Protein AF-A0A9P5QT27-F1 (afdb_monomer)

pLDDT: mean 87.27, std 11.8, range [57.97, 97.81]

Foldseek 3Di:
DWFKKKFFDACVVCVQQAFAKKWKWFAADDVGTDTQDIDGDDSHGTMDMDTSCPRPPPNHHDDGPDMDIDRPAGHPRHDHHDTPDMDIDDDDDPLADPPPPDGQPDPVSVVPSDDD

Radius of gyration: 18.98 Å; Cα contacts (8 Å, |Δi|>4): 227; chains: 1; bounding box: 36×34×57 Å

Mean predicted aligned error: 7.44 Å

Secondary structure (DSSP, 8-state):
-EEEEEEEEEHHHHGGGSEEEEEEEEESSSSS-EEEEEEEPPS-EEEEEEE-TT-TTTSS----SEEEEEEEEEGGG-SS----EEEEEEPPPPSS-TT-SS---SHHHHTTS---

Structure (mmCIF, N/CA/C/O backbone):
data_AF-A0A9P5QT27-F1
#
_entry.id   AF-A0A9P5QT27-F1
#
loop_
_atom_site.group_PDB
_atom_site.id
_atom_site.type_symbol
_atom_site.label_atom_id
_atom_site.label_alt_id
_atom_site.label_comp_id
_atom_site.label_asym_id
_atom_site.label_entity_id
_atom_site.label_seq_id
_atom_site.pdbx_PDB_ins_code
_atom_site.Cartn_x
_atom_site.Cartn_y
_atom_site.Cartn_z
_atom_site.occupancy
_atom_site.B_iso_or_equiv
_atom_site.auth_seq_id
_atom_site.auth_comp_id
_atom_site.auth_asym_id
_atom_site.auth_atom_id
_atom_site.pdbx_PDB_model_num
ATOM 1 N N . MET A 1 1 ? 9.587 -4.617 -13.481 1.00 81.88 1 MET A N 1
ATOM 2 C CA . MET A 1 1 ? 9.754 -3.732 -12.296 1.00 81.88 1 MET A CA 1
ATOM 3 C C . MET A 1 1 ? 8.388 -3.541 -11.663 1.00 81.88 1 MET A C 1
ATOM 5 O O . MET A 1 1 ? 7.419 -3.589 -12.414 1.00 81.88 1 MET A O 1
ATOM 9 N N . ILE A 1 2 ? 8.285 -3.385 -10.341 1.00 87.38 2 ILE A N 1
ATOM 10 C CA . ILE A 1 2 ? 6.984 -3.199 -9.674 1.00 87.38 2 ILE A CA 1
ATOM 11 C C . ILE A 1 2 ? 6.535 -1.758 -9.910 1.00 87.38 2 ILE A C 1
ATOM 13 O O . ILE A 1 2 ? 7.275 -0.838 -9.580 1.00 87.38 2 ILE A O 1
ATOM 17 N N . GLN A 1 3 ? 5.359 -1.577 -10.503 1.00 89.62 3 GLN A N 1
ATOM 18 C CA . GLN A 1 3 ? 4.798 -0.266 -10.840 1.00 89.62 3 GL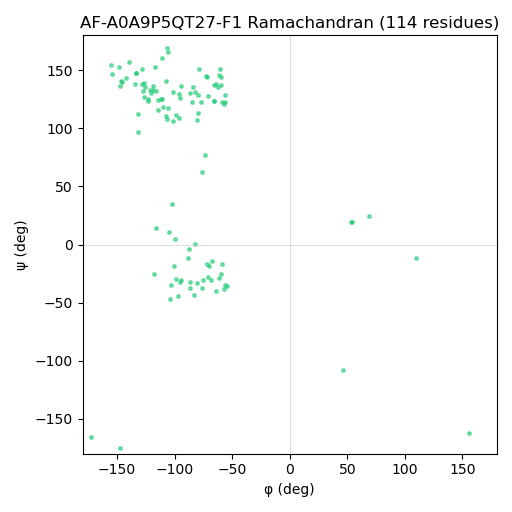N A CA 1
ATOM 19 C C . GLN A 1 3 ? 3.715 0.165 -9.868 1.00 89.62 3 GLN A C 1
ATOM 21 O O . GLN A 1 3 ? 3.601 1.347 -9.571 1.00 89.62 3 GLN A O 1
ATOM 26 N N . GLN A 1 4 ? 2.921 -0.780 -9.368 1.00 92.50 4 GLN A N 1
ATOM 27 C CA . GLN A 1 4 ? 1.772 -0.447 -8.544 1.00 92.50 4 GLN A CA 1
ATOM 28 C C . GLN A 1 4 ? 1.535 -1.508 -7.480 1.00 92.50 4 GLN A C 1
ATOM 30 O O . GLN A 1 4 ? 1.645 -2.713 -7.723 1.00 92.50 4 GLN A O 1
ATOM 35 N N . ILE A 1 5 ? 1.169 -1.033 -6.299 1.00 94.69 5 ILE A N 1
ATOM 36 C CA . ILE A 1 5 ? 0.662 -1.838 -5.198 1.00 94.69 5 ILE A CA 1
ATOM 37 C C . ILE A 1 5 ? -0.796 -1.451 -5.027 1.00 94.69 5 ILE A C 1
ATOM 39 O O . ILE A 1 5 ? -1.100 -0.276 -4.838 1.00 94.69 5 ILE A O 1
ATOM 43 N N . SER A 1 6 ? -1.693 -2.426 -5.070 1.00 95.62 6 SER A N 1
ATOM 44 C CA . SER A 1 6 ? -3.099 -2.192 -4.772 1.00 95.62 6 SER A CA 1
ATOM 45 C C . SER A 1 6 ? -3.546 -3.051 -3.617 1.00 95.62 6 SER A C 1
ATOM 47 O O . SER A 1 6 ? -3.320 -4.260 -3.625 1.00 95.62 6 SER A O 1
ATOM 49 N N . PHE A 1 7 ? -4.236 -2.464 -2.652 1.00 96.06 7 PHE A N 1
ATOM 50 C CA . PHE A 1 7 ? -4.855 -3.226 -1.577 1.00 96.06 7 PHE A CA 1
ATOM 51 C C . PHE A 1 7 ? -6.287 -2.770 -1.344 1.00 96.06 7 PHE A C 1
ATOM 53 O O . PHE A 1 7 ? -6.636 -1.613 -1.572 1.00 96.06 7 PHE A O 1
ATOM 60 N N . TYR A 1 8 ? -7.124 -3.715 -0.935 1.00 96.94 8 TYR A N 1
ATOM 61 C CA . TYR A 1 8 ? -8.529 -3.474 -0.652 1.00 96.94 8 TYR A CA 1
ATOM 62 C C . TYR A 1 8 ? -8.747 -3.358 0.853 1.00 96.94 8 TYR A C 1
ATOM 64 O O . TYR A 1 8 ? -8.320 -4.233 1.619 1.00 96.94 8 TYR A O 1
ATOM 72 N N . TYR A 1 9 ? -9.462 -2.311 1.249 1.00 95.81 9 TYR A N 1
ATOM 73 C CA . TYR A 1 9 ? -9.930 -2.087 2.611 1.00 95.81 9 TYR A CA 1
ATOM 74 C C . TYR A 1 9 ? -11.360 -1.542 2.591 1.00 95.81 9 TYR A C 1
ATOM 76 O O . TYR A 1 9 ? -11.822 -0.992 1.586 1.00 95.81 9 TYR A O 1
ATOM 84 N N . ASP A 1 10 ? -12.078 -1.729 3.695 1.00 96.62 10 ASP A N 1
ATOM 85 C CA . ASP A 1 10 ? -13.467 -1.298 3.811 1.00 96.62 10 ASP A CA 1
ATOM 86 C C . ASP A 1 10 ? -13.697 -0.534 5.113 1.00 96.62 10 ASP A C 1
ATOM 88 O O . ASP A 1 10 ? -13.951 -1.138 6.152 1.00 96.62 10 ASP A O 1
ATOM 92 N N . TYR A 1 11 ? -13.663 0.802 5.053 1.00 95.38 11 TYR A N 1
ATOM 93 C CA . TYR A 1 11 ? -13.855 1.628 6.246 1.00 95.38 11 TYR A CA 1
ATOM 94 C C . TYR A 1 11 ? -15.180 1.356 6.970 1.00 95.38 11 TYR A C 1
ATOM 96 O O . TYR A 1 11 ? -15.220 1.326 8.199 1.00 95.38 11 TYR A O 1
ATOM 104 N N . LYS A 1 12 ? -16.266 1.123 6.222 1.00 95.19 12 LYS A N 1
ATOM 105 C CA . LYS A 1 12 ? -17.602 0.911 6.801 1.00 95.19 12 LYS A CA 1
ATOM 106 C C . LYS A 1 12 ? -17.705 -0.404 7.561 1.00 95.19 12 LYS A C 1
ATOM 108 O O . LYS A 1 12 ? -18.513 -0.501 8.477 1.00 95.19 12 LYS A O 1
ATOM 113 N N . GLN A 1 13 ? -16.946 -1.414 7.144 1.00 96.38 13 GLN A N 1
ATOM 114 C CA . GLN A 1 13 ? -16.977 -2.730 7.770 1.00 96.38 13 GLN A CA 1
ATOM 115 C C . GLN A 1 13 ? -15.885 -2.902 8.833 1.00 96.38 13 GLN A C 1
ATOM 117 O O . GLN A 1 13 ? -16.096 -3.636 9.795 1.00 96.38 13 GLN A O 1
ATOM 122 N N . ASP A 1 14 ? -14.727 -2.263 8.647 1.00 95.81 14 ASP A N 1
ATOM 123 C CA . ASP A 1 14 ? -13.533 -2.487 9.465 1.00 95.81 14 ASP A CA 1
ATOM 124 C C . ASP A 1 14 ? -13.312 -1.410 10.538 1.00 95.81 14 ASP A C 1
ATOM 126 O O . ASP A 1 14 ? -12.590 -1.672 11.496 1.00 95.81 14 ASP A O 1
ATOM 130 N N . GLU A 1 15 ? -13.928 -0.227 10.429 1.00 94.12 15 GLU A N 1
ATOM 131 C CA . GLU A 1 15 ? -13.837 0.866 11.411 1.00 94.12 15 GLU A CA 1
ATOM 132 C C . GLU A 1 15 ? -12.382 1.120 11.868 1.00 94.12 15 GLU A C 1
ATOM 134 O O . GLU A 1 15 ? -11.563 1.604 11.082 1.00 94.12 15 GLU A O 1
ATOM 139 N N . SER A 1 16 ? -12.029 0.755 13.109 1.00 96.62 16 SER A N 1
ATOM 140 C CA . SER A 1 16 ? -10.688 0.925 13.687 1.00 96.62 16 SER A CA 1
ATOM 141 C C . SER A 1 16 ? -9.622 -0.020 13.119 1.00 96.62 16 SER A C 1
ATOM 143 O O . SER A 1 16 ? -8.438 0.272 13.244 1.00 96.62 16 SER A O 1
ATOM 145 N N . TYR A 1 17 ? -10.004 -1.105 12.442 1.00 97.12 17 TYR A N 1
ATOM 146 C CA . TYR A 1 17 ? -9.080 -2.0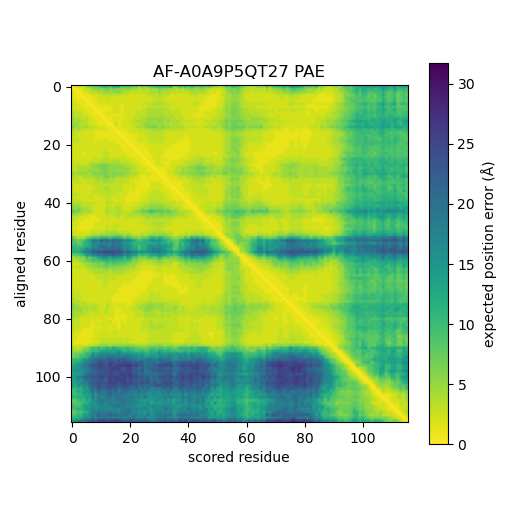06 11.738 1.00 97.12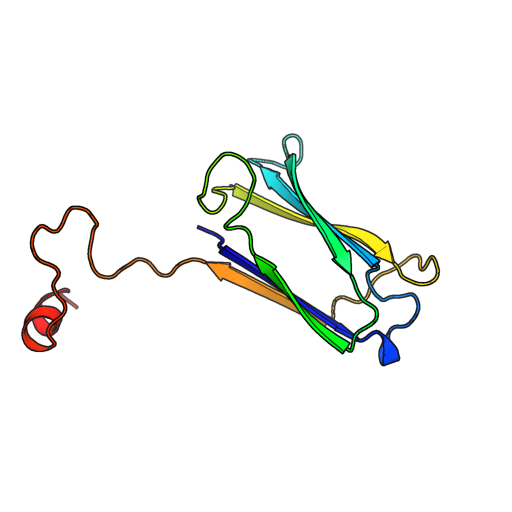 17 TYR A CA 1
ATOM 147 C C . TYR A 1 17 ? -8.688 -1.485 10.347 1.00 97.12 17 TYR A C 1
ATOM 149 O O . TYR A 1 17 ? -7.931 -2.135 9.623 1.00 97.12 17 TYR A O 1
ATOM 157 N N . THR A 1 18 ? -9.199 -0.317 9.954 1.00 97.00 18 THR A N 1
ATOM 158 C CA . THR A 1 18 ? -8.901 0.307 8.664 1.00 97.00 18 THR A CA 1
ATOM 159 C C . THR A 1 18 ? -7.547 1.018 8.706 1.00 97.00 18 THR A C 1
ATOM 161 O O . THR A 1 18 ? -7.349 1.862 9.583 1.00 97.00 18 THR A O 1
ATOM 164 N N . PRO A 1 19 ? -6.623 0.768 7.761 1.00 97.12 19 PRO A N 1
ATOM 165 C CA . PRO A 1 19 ? -5.360 1.496 7.713 1.00 97.12 19 PRO A CA 1
ATOM 166 C C . PRO A 1 19 ? -5.589 2.997 7.470 1.00 97.12 19 PRO A C 1
ATOM 168 O O . PRO A 1 19 ? -6.372 3.385 6.606 1.00 97.12 19 PRO A O 1
ATOM 171 N N . LEU A 1 20 ? -4.882 3.843 8.224 1.00 96.56 20 LEU A N 1
ATOM 172 C CA . LEU A 1 20 ? -4.863 5.303 8.063 1.00 96.56 20 LEU A CA 1
ATOM 173 C C . LEU A 1 20 ? -3.571 5.763 7.397 1.00 96.56 20 LEU A C 1
ATOM 175 O O . LEU A 1 20 ? -3.617 6.568 6.482 1.00 96.56 20 LEU A O 1
ATOM 179 N N . ARG A 1 21 ? -2.410 5.274 7.840 1.00 97.12 21 ARG A N 1
ATOM 180 C CA . ARG A 1 21 ? -1.122 5.665 7.255 1.00 97.12 21 ARG A CA 1
ATOM 181 C C . ARG A 1 21 ? -0.348 4.431 6.851 1.00 97.12 21 ARG A C 1
ATOM 183 O O . ARG A 1 21 ? -0.147 3.529 7.666 1.00 97.12 21 ARG A O 1
ATOM 190 N N . VAL A 1 22 ? 0.085 4.401 5.599 1.00 96.81 22 VAL A N 1
ATOM 191 C CA . VAL A 1 22 ? 0.766 3.258 4.996 1.00 96.81 22 VAL A CA 1
ATOM 192 C C . VAL A 1 22 ? 2.075 3.722 4.368 1.00 96.81 22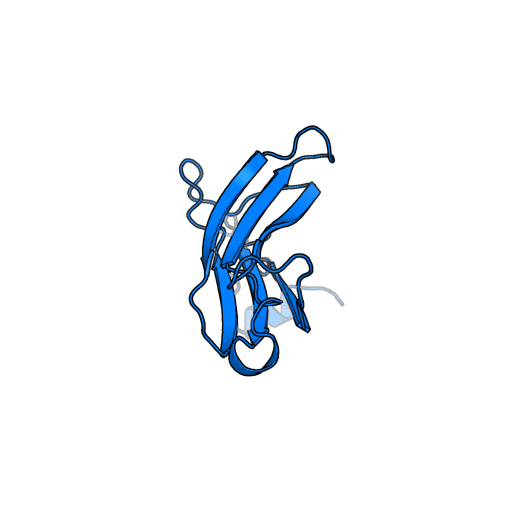 VAL A C 1
ATOM 194 O O . VAL A 1 22 ? 2.125 4.711 3.644 1.00 96.81 22 VAL A O 1
ATOM 197 N N . SER A 1 23 ? 3.146 2.993 4.655 1.00 96.12 23 SER A N 1
ATOM 198 C CA . SER A 1 23 ? 4.492 3.230 4.145 1.00 96.12 23 SER A CA 1
ATOM 199 C C . SER A 1 23 ? 4.895 2.065 3.253 1.00 96.12 23 SER A C 1
ATOM 201 O O . SER A 1 23 ? 4.870 0.906 3.671 1.00 96.12 23 SER A O 1
ATOM 203 N N . VAL A 1 24 ? 5.263 2.363 2.014 1.00 95.00 24 VAL A N 1
ATOM 204 C CA . VAL A 1 24 ? 5.869 1.408 1.091 1.00 95.00 24 VAL A CA 1
ATOM 205 C C . VAL A 1 24 ? 7.373 1.561 1.186 1.00 95.00 24 VAL A C 1
ATOM 207 O O . VAL A 1 24 ? 7.909 2.654 1.003 1.00 95.00 24 VAL A O 1
ATOM 210 N N . ARG A 1 25 ? 8.067 0.456 1.437 1.00 95.19 25 ARG A N 1
ATOM 211 C CA . ARG A 1 25 ? 9.519 0.423 1.598 1.00 95.19 25 ARG A CA 1
ATOM 212 C C . ARG A 1 25 ? 10.129 -0.625 0.692 1.00 95.19 25 ARG A C 1
ATOM 214 O O . ARG A 1 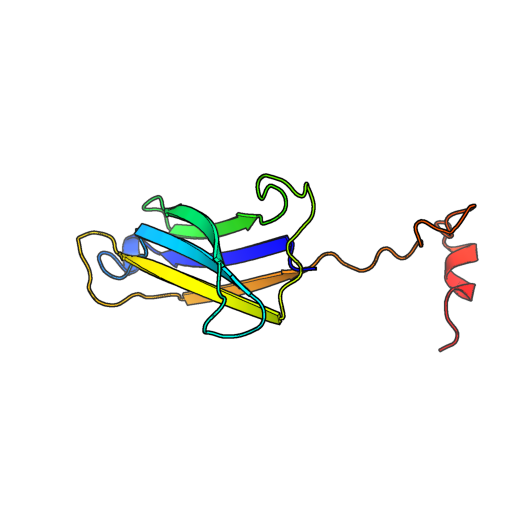25 ? 9.501 -1.644 0.409 1.00 95.19 25 ARG A O 1
ATOM 221 N N . GLY A 1 26 ? 11.362 -0.399 0.271 1.00 94.31 26 GLY A N 1
ATOM 222 C CA . GLY A 1 26 ? 12.079 -1.341 -0.572 1.00 94.31 26 GLY A CA 1
ATOM 223 C C . GLY A 1 26 ? 13.579 -1.340 -0.324 1.00 94.31 26 GLY A C 1
ATOM 224 O O . GLY A 1 26 ? 14.145 -0.343 0.121 1.00 94.31 26 GLY A O 1
AT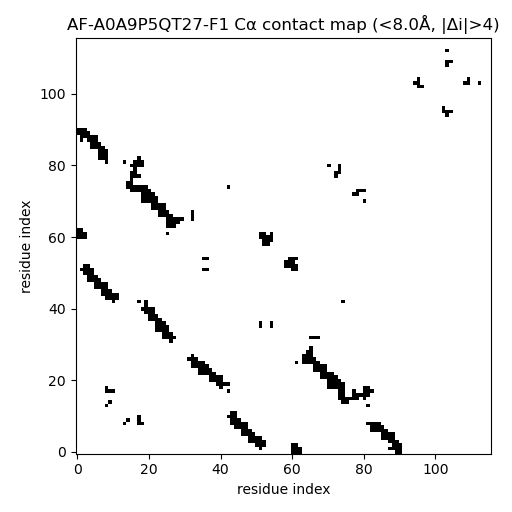OM 225 N N . GLY A 1 27 ? 14.209 -2.480 -0.587 1.00 94.12 27 GLY A N 1
ATOM 226 C CA . GLY A 1 27 ? 15.629 -2.709 -0.329 1.00 94.12 27 GLY A CA 1
ATOM 227 C C . GLY A 1 27 ? 16.106 -4.046 -0.887 1.00 94.12 27 GLY A C 1
ATOM 228 O O . GLY A 1 27 ? 15.423 -4.683 -1.703 1.00 94.12 27 GLY A O 1
ATOM 229 N N . THR A 1 28 ? 17.290 -4.472 -0.453 1.00 95.56 28 THR A N 1
ATOM 230 C CA . THR A 1 28 ? 17.849 -5.784 -0.807 1.00 95.56 28 THR A CA 1
ATOM 231 C C . THR A 1 28 ? 17.535 -6.853 0.243 1.00 95.56 28 THR A C 1
ATOM 233 O O . THR A 1 28 ? 17.339 -8.015 -0.106 1.00 95.56 28 THR A O 1
ATOM 236 N N . ALA A 1 29 ? 17.412 -6.457 1.510 1.00 95.44 29 ALA A N 1
ATOM 237 C CA . ALA A 1 29 ? 17.145 -7.288 2.676 1.00 95.44 29 ALA A CA 1
ATOM 238 C C . ALA A 1 29 ? 16.309 -6.514 3.721 1.00 95.44 29 ALA A C 1
ATOM 240 O O . ALA A 1 29 ? 15.851 -5.399 3.496 1.00 95.44 29 ALA A O 1
ATOM 241 N N . PHE A 1 30 ? 16.063 -7.103 4.895 1.00 94.38 30 PHE A N 1
ATOM 242 C CA . PHE A 1 30 ? 15.242 -6.460 5.934 1.00 94.38 30 PHE A CA 1
ATOM 243 C C . PHE A 1 30 ? 15.916 -5.258 6.617 1.00 94.38 30 PHE A C 1
ATOM 245 O O . PHE A 1 30 ? 15.221 -4.375 7.110 1.00 94.38 30 PHE A O 1
ATOM 252 N N . HIS A 1 31 ? 17.250 -5.223 6.676 1.00 94.19 31 HIS A N 1
ATOM 253 C CA . HIS A 1 31 ? 18.004 -4.201 7.414 1.00 94.19 31 HIS A CA 1
ATOM 254 C C . HIS A 1 31 ? 18.320 -2.943 6.590 1.00 94.19 31 HIS A C 1
ATOM 256 O O . HIS A 1 31 ? 18.750 -1.945 7.161 1.00 94.19 31 HIS A O 1
ATOM 262 N N . ASP A 1 32 ? 18.120 -2.976 5.270 1.00 95.31 32 ASP A N 1
ATOM 263 C CA . ASP A 1 32 ? 18.401 -1.865 4.350 1.00 95.31 32 ASP A CA 1
ATOM 264 C C . ASP A 1 32 ? 17.135 -1.328 3.658 1.00 95.31 32 ASP A C 1
ATOM 266 O O . ASP A 1 32 ? 17.230 -0.581 2.682 1.00 95.31 32 ASP A O 1
ATOM 270 N N . LEU A 1 33 ? 15.947 -1.686 4.160 1.00 95.62 33 LEU A N 1
ATOM 271 C CA . LEU A 1 33 ? 14.677 -1.162 3.662 1.00 95.62 33 LEU A CA 1
ATOM 272 C C . LEU A 1 33 ? 14.637 0.366 3.785 1.00 95.62 33 LEU A C 1
ATOM 274 O O . LEU A 1 33 ? 14.729 0.919 4.883 1.00 95.62 33 LEU A O 1
ATOM 278 N N . LYS A 1 34 ? 14.427 1.049 2.658 1.00 92.88 34 LYS A N 1
ATOM 279 C CA . LYS A 1 34 ? 14.213 2.499 2.592 1.00 92.88 34 LYS A CA 1
ATOM 280 C C . LYS A 1 34 ? 12.760 2.800 2.275 1.00 92.88 34 LYS A C 1
ATOM 282 O O . LYS A 1 34 ? 12.151 2.109 1.461 1.00 92.88 34 LYS A O 1
ATOM 287 N N . GLU A 1 35 ? 12.209 3.829 2.909 1.00 93.00 35 GLU A N 1
ATOM 288 C CA . GLU A 1 35 ? 10.877 4.324 2.572 1.00 93.00 35 GLU A CA 1
ATOM 289 C C . GLU A 1 35 ? 10.883 4.909 1.158 1.00 93.00 35 GLU A C 1
ATOM 291 O O . GLU A 1 35 ? 11.695 5.772 0.834 1.00 93.00 35 GLU A O 1
ATOM 296 N N . LEU A 1 36 ? 10.005 4.373 0.315 1.00 91.38 36 LEU A N 1
ATOM 297 C CA . LEU A 1 36 ? 9.816 4.789 -1.070 1.00 91.38 36 LEU A CA 1
ATOM 298 C C . LEU A 1 36 ? 8.648 5.766 -1.176 1.00 91.38 36 LEU A C 1
ATOM 300 O O . LEU A 1 36 ? 8.745 6.770 -1.873 1.00 91.38 36 LEU A O 1
ATOM 304 N N . VAL A 1 37 ? 7.545 5.452 -0.489 1.00 92.25 37 VAL A N 1
ATOM 305 C CA . VAL A 1 37 ? 6.311 6.243 -0.496 1.00 92.25 37 VAL A CA 1
ATOM 306 C C . VAL A 1 37 ? 5.659 6.158 0.882 1.00 92.25 37 VAL A C 1
ATOM 308 O O . VAL A 1 37 ? 5.602 5.081 1.475 1.00 92.25 37 VAL A O 1
ATOM 311 N N . ASN A 1 38 ? 5.126 7.273 1.370 1.00 93.88 38 ASN A N 1
ATOM 312 C CA . ASN A 1 38 ? 4.278 7.333 2.556 1.00 93.88 38 ASN A CA 1
ATOM 313 C C . ASN A 1 38 ? 2.941 7.966 2.157 1.00 93.88 38 ASN A C 1
ATOM 315 O O . ASN A 1 38 ? 2.931 9.057 1.589 1.00 93.88 38 ASN A O 1
ATOM 319 N N . VAL A 1 39 ? 1.836 7.261 2.393 1.00 94.25 39 VAL A N 1
ATOM 320 C CA . VAL A 1 39 ? 0.492 7.678 1.976 1.00 94.25 39 VAL A CA 1
ATOM 321 C C . VAL A 1 39 ? -0.434 7.688 3.183 1.00 94.25 39 VAL A C 1
ATOM 323 O O . VAL A 1 39 ? -0.450 6.750 3.987 1.00 94.25 39 VAL A O 1
ATOM 326 N N . GLU A 1 40 ? -1.228 8.748 3.288 1.00 95.75 40 GLU A N 1
ATOM 327 C CA . GLU A 1 40 ? -2.361 8.822 4.202 1.00 95.75 40 GLU A CA 1
ATOM 328 C C . GLU A 1 40 ? -3.643 8.443 3.455 1.00 95.75 40 GLU A C 1
ATOM 330 O O . GLU A 1 40 ? -3.908 8.919 2.353 1.00 95.75 40 GLU A O 1
ATOM 335 N N . MET A 1 41 ? -4.398 7.524 4.041 1.00 92.75 41 MET A N 1
ATOM 336 C CA . MET A 1 41 ? -5.550 6.871 3.444 1.00 92.75 41 MET A CA 1
ATOM 337 C C . MET A 1 41 ? -6.833 7.595 3.832 1.00 92.75 41 MET A C 1
ATOM 339 O O . MET A 1 41 ? -7.066 7.897 5.005 1.00 92.75 41 MET A O 1
ATOM 343 N N . GLU A 1 42 ? -7.717 7.784 2.858 1.00 91.38 42 GLU A N 1
ATOM 344 C CA . GLU A 1 42 ? -9.060 8.295 3.111 1.00 91.38 42 GLU A CA 1
ATOM 345 C C . GLU A 1 42 ? -9.989 7.190 3.652 1.00 91.38 42 GLU A C 1
ATOM 347 O O . GLU A 1 42 ? -9.816 6.011 3.309 1.00 91.38 42 GLU A O 1
ATOM 352 N N . PRO A 1 43 ? -11.003 7.541 4.467 1.00 89.56 43 PRO A N 1
ATOM 353 C CA . PRO A 1 43 ? -11.974 6.600 5.029 1.00 89.56 43 PRO A CA 1
ATOM 354 C C . PRO A 1 43 ? -13.020 6.167 3.983 1.00 89.56 43 PRO A C 1
ATOM 356 O O . PRO A 1 43 ? -14.216 6.432 4.108 1.00 89.56 43 PRO A O 1
ATOM 359 N N . ILE A 1 44 ? -12.558 5.505 2.923 1.00 92.38 44 ILE A N 1
ATOM 360 C CA . ILE A 1 44 ? -13.381 4.976 1.832 1.00 92.38 44 ILE A CA 1
ATOM 361 C C . ILE A 1 44 ? -13.505 3.449 1.909 1.00 92.38 44 ILE A C 1
ATOM 363 O O . ILE A 1 44 ? -12.802 2.771 2.658 1.00 92.38 44 ILE A O 1
ATOM 367 N N . THR A 1 45 ? -14.405 2.900 1.098 1.00 95.00 45 THR A N 1
ATOM 368 C CA . THR A 1 45 ? -14.497 1.462 0.831 1.00 95.00 45 THR A CA 1
ATOM 369 C C . THR A 1 45 ? -14.045 1.222 -0.599 1.00 95.00 45 THR A C 1
ATOM 371 O O . THR A 1 45 ? -14.672 1.734 -1.529 1.00 95.00 45 THR A O 1
ATOM 374 N N . GLY 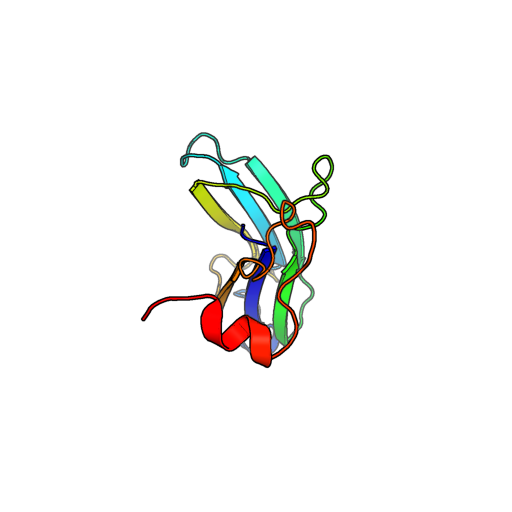A 1 46 ? -12.977 0.449 -0.793 1.00 95.69 46 GLY A N 1
ATOM 375 C CA . GLY A 1 46 ? -12.505 0.141 -2.136 1.00 95.69 46 GLY A CA 1
ATOM 376 C C . GLY A 1 46 ? -11.031 -0.227 -2.231 1.00 95.69 46 GLY A C 1
ATOM 377 O O . GLY A 1 46 ? -10.368 -0.590 -1.261 1.00 95.69 46 GLY A O 1
ATOM 378 N N . TRP A 1 47 ? -10.533 -0.146 -3.462 1.00 96.44 47 TRP A N 1
ATOM 379 C CA . TRP A 1 47 ? -9.127 -0.342 -3.779 1.00 96.44 47 TRP A CA 1
ATOM 380 C C . TRP A 1 47 ? -8.352 0.956 -3.577 1.00 96.44 47 TRP A C 1
ATOM 382 O O . TRP A 1 47 ? -8.636 1.949 -4.244 1.00 96.44 47 TRP A O 1
ATOM 392 N N . ALA A 1 48 ? -7.324 0.917 -2.735 1.00 94.44 48 ALA A N 1
ATOM 393 C CA . ALA A 1 48 ? -6.248 1.894 -2.788 1.00 94.44 48 ALA A CA 1
ATOM 394 C C . ALA A 1 48 ? -5.187 1.438 -3.773 1.00 94.44 48 ALA A C 1
ATOM 396 O O . ALA A 1 48 ? -4.711 0.307 -3.686 1.00 94.44 48 ALA A O 1
ATOM 397 N N . ASN A 1 49 ? -4.799 2.338 -4.671 1.00 94.38 49 ASN A N 1
ATOM 398 C CA . ASN A 1 49 ? -3.753 2.118 -5.657 1.00 94.38 49 ASN A CA 1
ATOM 399 C C . ASN A 1 49 ? -2.591 3.062 -5.352 1.00 94.38 49 ASN A C 1
ATOM 401 O O . ASN A 1 49 ? -2.747 4.277 -5.424 1.00 94.38 49 ASN A O 1
ATOM 405 N N . ILE A 1 50 ? -1.439 2.494 -5.006 1.00 92.31 50 ILE A N 1
ATOM 406 C CA . ILE A 1 50 ? -0.195 3.224 -4.773 1.00 92.31 50 ILE A CA 1
ATOM 407 C C . ILE A 1 50 ? 0.722 2.963 -5.963 1.00 92.31 50 ILE A C 1
ATOM 409 O O . ILE A 1 50 ? 1.250 1.858 -6.125 1.00 92.31 50 ILE A O 1
ATOM 413 N N . THR A 1 51 ? 0.899 3.984 -6.795 1.00 90.31 51 THR A N 1
ATOM 414 C CA . THR A 1 51 ? 1.805 3.957 -7.945 1.00 90.31 51 THR A CA 1
ATOM 415 C C . THR A 1 51 ? 3.226 4.303 -7.497 1.00 90.31 51 THR A C 1
ATOM 417 O O . THR A 1 51 ? 3.435 5.226 -6.716 1.00 90.31 51 THR A O 1
ATOM 420 N N . LEU A 1 52 ? 4.211 3.541 -7.975 1.00 87.00 52 LEU A N 1
ATOM 421 C CA . LEU A 1 52 ? 5.634 3.661 -7.626 1.00 87.00 52 LEU A CA 1
ATOM 422 C C . LEU A 1 52 ? 6.466 4.323 -8.739 1.00 87.00 52 LEU A C 1
ATOM 424 O O . LEU A 1 52 ? 7.693 4.262 -8.712 1.00 87.00 52 LEU A O 1
ATOM 428 N N . GLU A 1 53 ? 5.814 4.891 -9.751 1.00 72.31 53 GLU A N 1
ATOM 429 C CA . GLU A 1 53 ? 6.465 5.479 -10.930 1.00 72.31 53 GLU A CA 1
ATOM 430 C C . GLU A 1 53 ? 7.112 6.838 -10.617 1.00 72.31 53 GLU A C 1
ATOM 432 O O . GLU A 1 53 ? 8.185 7.139 -11.140 1.00 72.31 53 GLU A O 1
ATOM 437 N N . ASP A 1 54 ? 6.536 7.585 -9.670 1.00 63.09 54 ASP A N 1
ATOM 438 C CA . ASP A 1 54 ? 6.931 8.954 -9.319 1.00 63.09 54 ASP A CA 1
ATOM 439 C C . ASP A 1 54 ? 7.762 9.040 -8.031 1.00 63.09 54 ASP A C 1
ATOM 441 O O . ASP A 1 54 ? 7.657 9.997 -7.259 1.00 63.09 54 ASP A O 1
ATOM 445 N N . ILE A 1 55 ? 8.610 8.042 -7.761 1.00 68.62 55 ILE A N 1
ATOM 446 C CA . ILE A 1 55 ? 9.555 8.167 -6.646 1.00 68.62 55 ILE A CA 1
ATOM 447 C C . ILE A 1 55 ? 10.545 9.297 -6.992 1.00 68.62 55 ILE A C 1
ATOM 449 O O . ILE A 1 55 ? 11.200 9.233 -8.042 1.00 68.62 55 ILE A O 1
ATOM 453 N N . PRO A 1 56 ? 10.681 10.334 -6.138 1.00 57.97 56 PRO A N 1
ATOM 454 C CA . PRO A 1 56 ? 11.523 11.484 -6.435 1.00 57.97 56 PRO A CA 1
ATOM 455 C C . PRO A 1 56 ? 12.968 11.051 -6.719 1.00 57.97 56 PRO A C 1
ATOM 457 O O . PRO A 1 56 ? 13.623 10.446 -5.871 1.00 57.97 56 PRO A O 1
ATOM 460 N N . GLY A 1 57 ? 13.474 11.372 -7.913 1.00 60.16 57 GLY A N 1
ATOM 461 C CA . GLY A 1 57 ? 14.886 11.202 -8.277 1.00 60.16 57 GLY A CA 1
ATOM 462 C C . GLY A 1 57 ? 15.216 10.109 -9.300 1.00 60.16 57 GLY A C 1
ATOM 463 O O . GLY A 1 57 ? 16.337 10.122 -9.802 1.00 60.16 57 GLY A O 1
ATOM 464 N N . SER A 1 58 ? 14.294 9.205 -9.663 1.00 61.59 58 SER A N 1
ATOM 465 C CA . SER A 1 58 ? 14.569 8.179 -10.695 1.00 61.59 58 SER A CA 1
ATOM 466 C C . SER A 1 58 ? 13.683 8.260 -11.939 1.00 61.59 58 SER A C 1
ATOM 468 O O . SER A 1 58 ? 14.108 7.774 -12.988 1.00 61.59 58 SER A O 1
ATOM 470 N N . GLY A 1 59 ? 12.465 8.817 -11.837 1.00 65.62 59 GLY A N 1
ATOM 471 C CA . GLY A 1 59 ? 11.461 8.788 -12.918 1.00 65.62 59 GLY A CA 1
ATOM 472 C C . GLY A 1 59 ? 11.171 7.373 -13.440 1.00 65.62 59 GLY A C 1
ATOM 473 O O . GLY A 1 59 ? 10.759 7.194 -14.584 1.00 65.62 59 GLY A O 1
ATOM 474 N N . ARG A 1 60 ? 11.506 6.349 -12.645 1.00 72.38 60 ARG A N 1
ATOM 475 C CA . ARG A 1 60 ? 11.475 4.934 -13.017 1.00 72.38 60 ARG A CA 1
ATOM 476 C C . ARG A 1 60 ? 11.004 4.108 -11.827 1.00 72.38 60 ARG A C 1
ATOM 478 O O . ARG A 1 60 ? 11.457 4.377 -10.709 1.00 72.38 60 ARG A O 1
ATOM 485 N N . PRO A 1 61 ? 10.214 3.044 -12.061 1.00 79.62 61 PRO A N 1
ATOM 486 C CA . PRO A 1 61 ? 9.744 2.188 -10.986 1.00 79.62 61 PRO A CA 1
ATOM 487 C C . PRO A 1 61 ? 10.915 1.546 -10.222 1.00 79.62 61 PRO A C 1
ATOM 489 O O . PRO A 1 61 ? 11.928 1.177 -10.834 1.00 79.62 61 PRO A O 1
ATOM 492 N N . PRO A 1 62 ? 10.794 1.363 -8.898 1.00 84.88 62 PRO A N 1
ATOM 493 C CA . PRO A 1 62 ? 11.873 0.854 -8.070 1.00 84.88 62 PRO A CA 1
ATOM 494 C C . PRO A 1 62 ? 12.204 -0.599 -8.436 1.00 84.88 62 PRO A C 1
ATOM 496 O O . PRO A 1 62 ? 11.330 -1.450 -8.636 1.00 84.88 62 PRO A O 1
ATOM 499 N N . ARG A 1 63 ? 13.504 -0.898 -8.495 1.00 87.12 63 ARG A N 1
ATOM 500 C CA . ARG A 1 63 ? 14.027 -2.266 -8.586 1.00 87.12 63 ARG A CA 1
ATOM 501 C C . ARG A 1 63 ? 14.513 -2.679 -7.207 1.00 87.12 63 ARG A C 1
ATOM 503 O O . ARG A 1 63 ? 15.544 -2.198 -6.752 1.00 87.12 63 ARG A O 1
ATOM 510 N N . VAL A 1 64 ? 13.752 -3.543 -6.549 1.00 90.69 64 VAL A N 1
ATOM 511 C CA . VAL A 1 64 ? 14.024 -4.002 -5.182 1.00 90.69 64 VAL A CA 1
ATOM 512 C C . VAL A 1 64 ? 13.887 -5.518 -5.113 1.00 90.69 64 VAL A C 1
ATOM 514 O O . VAL A 1 64 ? 13.080 -6.093 -5.844 1.00 90.69 64 VAL A O 1
ATOM 517 N N . PHE A 1 65 ? 14.680 -6.158 -4.253 1.00 93.62 65 PHE A N 1
ATOM 518 C CA . PHE A 1 65 ? 14.555 -7.596 -3.979 1.00 93.62 65 PHE A CA 1
ATOM 519 C C . PHE A 1 65 ? 13.532 -7.862 -2.879 1.00 93.62 65 PHE A C 1
ATOM 521 O O . PHE A 1 65 ? 12.837 -8.875 -2.913 1.00 93.62 65 PHE A O 1
ATOM 528 N N . LEU A 1 66 ? 13.421 -6.931 -1.930 1.00 95.06 66 LEU A N 1
ATOM 529 C CA . LEU A 1 66 ? 12.439 -6.965 -0.863 1.00 95.06 66 LEU A CA 1
ATOM 530 C C . LEU A 1 66 ? 11.567 -5.713 -0.936 1.00 95.06 66 LEU A C 1
ATOM 532 O O . LEU A 1 66 ? 12.078 -4.594 -0.999 1.00 95.06 66 LEU A O 1
ATOM 536 N N . LEU A 1 67 ? 10.253 -5.916 -0.900 1.00 94.31 67 LEU A N 1
ATOM 537 C CA . LEU A 1 67 ? 9.248 -4.865 -0.800 1.00 94.31 67 LEU A CA 1
ATOM 538 C C . LEU A 1 67 ? 8.450 -5.079 0.488 1.00 94.31 67 LEU A C 1
ATOM 540 O O . LEU A 1 67 ? 8.006 -6.192 0.766 1.00 94.31 67 LEU A O 1
ATOM 544 N N . GLN A 1 68 ? 8.252 -4.017 1.261 1.00 95.81 68 GLN A N 1
ATOM 545 C CA . GLN A 1 68 ? 7.474 -4.035 2.493 1.00 95.81 68 GLN A CA 1
ATOM 546 C C . GLN A 1 68 ? 6.344 -3.009 2.406 1.00 95.81 68 GLN A C 1
ATOM 548 O O . GLN A 1 68 ? 6.588 -1.824 2.194 1.00 95.81 68 GLN A O 1
ATOM 553 N N . LEU A 1 69 ? 5.113 -3.471 2.626 1.00 95.44 69 LEU A N 1
ATOM 554 C CA . LEU A 1 69 ? 3.963 -2.620 2.910 1.00 95.44 69 LEU A CA 1
ATOM 555 C C . LEU A 1 69 ? 3.789 -2.561 4.431 1.00 95.44 69 LEU A C 1
ATOM 557 O O . LEU A 1 69 ? 3.426 -3.558 5.051 1.00 95.44 69 LEU A O 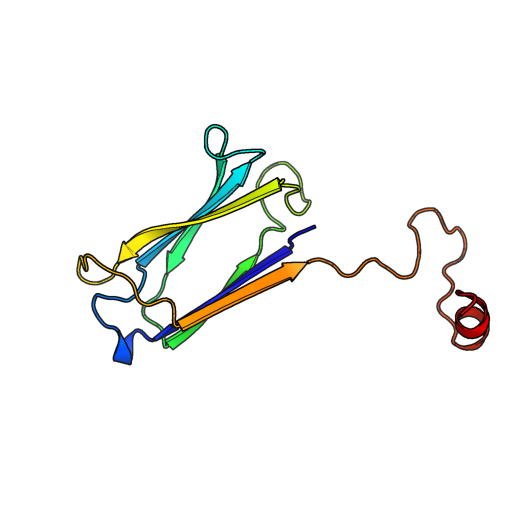1
ATOM 561 N N . ALA A 1 70 ? 4.096 -1.418 5.033 1.00 96.69 70 ALA A N 1
ATOM 562 C CA . ALA A 1 70 ? 4.011 -1.209 6.471 1.00 96.69 70 ALA A CA 1
ATOM 563 C C . ALA A 1 70 ? 2.796 -0.340 6.805 1.00 96.69 70 ALA A C 1
ATOM 565 O O . ALA A 1 70 ? 2.733 0.825 6.415 1.00 96.69 70 ALA A O 1
ATOM 566 N N . ILE A 1 71 ? 1.844 -0.890 7.557 1.00 97.00 71 ILE A N 1
ATOM 567 C CA . ILE A 1 71 ? 0.757 -0.103 8.142 1.00 97.00 71 ILE A CA 1
ATOM 568 C C . ILE A 1 71 ? 1.314 0.582 9.390 1.00 97.00 71 ILE A C 1
ATOM 570 O O . ILE A 1 71 ? 1.713 -0.079 10.345 1.00 97.00 71 ILE A O 1
ATOM 574 N N . ILE A 1 72 ? 1.405 1.908 9.345 1.00 97.81 72 ILE A N 1
ATOM 575 C CA . ILE A 1 72 ? 2.003 2.728 10.404 1.00 97.81 72 ILE A CA 1
ATOM 576 C C . ILE A 1 72 ? 0.968 3.062 11.477 1.00 97.81 72 ILE A C 1
ATOM 578 O O . ILE A 1 72 ? 1.291 3.101 12.662 1.00 97.81 72 ILE A O 1
ATOM 582 N N . SER A 1 73 ? -0.274 3.305 11.063 1.00 97.69 73 SER A N 1
ATOM 583 C CA . SER A 1 73 ? -1.386 3.584 11.968 1.00 97.69 73 SER A CA 1
ATOM 584 C C . SER A 1 73 ? -2.717 3.223 11.326 1.00 97.69 73 SER A C 1
ATOM 586 O O . SER A 1 73 ? -2.855 3.287 10.102 1.00 97.69 73 SER A O 1
ATOM 588 N N . ASN A 1 74 ? -3.708 2.932 12.164 1.00 97.62 74 ASN A N 1
ATOM 589 C CA . ASN A 1 74 ? -5.087 2.703 11.753 1.00 97.62 74 ASN A CA 1
ATOM 590 C C . ASN A 1 74 ? -5.993 3.884 12.113 1.00 97.62 74 ASN A C 1
ATOM 592 O O . ASN A 1 74 ? -5.634 4.753 12.915 1.00 97.62 74 ASN A O 1
ATOM 596 N N . GLN A 1 75 ? -7.183 3.898 11.522 1.00 95.31 75 GLN A N 1
ATOM 597 C CA . GLN A 1 75 ? -8.261 4.811 11.882 1.00 95.31 75 GLN A CA 1
ATOM 598 C C . GLN A 1 75 ? -8.663 4.606 13.347 1.00 95.31 75 GLN A C 1
ATOM 600 O O . GLN A 1 75 ? -8.520 3.516 13.903 1.00 95.31 75 GLN A O 1
ATOM 605 N N . LEU A 1 76 ? -9.155 5.667 13.993 1.00 94.62 76 LEU A N 1
ATOM 606 C CA . LEU A 1 76 ? -9.627 5.638 15.388 1.00 94.62 76 LEU A CA 1
ATOM 607 C C . LEU A 1 76 ? -8.598 5.091 16.408 1.00 94.62 76 LEU A C 1
ATOM 609 O O . LEU A 1 76 ? -8.973 4.679 17.502 1.00 94.62 76 LEU A O 1
ATOM 613 N N . GLY A 1 77 ? -7.303 5.075 16.062 1.00 94.44 77 GLY A N 1
ATOM 614 C CA . GLY A 1 77 ? -6.245 4.533 16.918 1.00 94.44 77 GLY A CA 1
ATOM 615 C C . GLY A 1 77 ? -6.288 3.010 17.086 1.00 94.44 77 GLY A C 1
ATOM 616 O O . GLY A 1 77 ? -5.797 2.501 18.094 1.00 94.44 77 GLY A O 1
ATOM 617 N N . GLY A 1 78 ? -6.884 2.279 16.139 1.00 96.69 78 GLY A N 1
ATOM 618 C CA . GLY A 1 78 ? -6.962 0.821 16.205 1.00 96.69 78 GLY A CA 1
ATOM 619 C C . GLY A 1 78 ? -5.592 0.139 16.217 1.00 96.69 78 GLY A C 1
ATOM 620 O O . GLY A 1 78 ? -4.630 0.600 15.599 1.00 96.69 78 GLY A O 1
ATOM 621 N N . ARG A 1 79 ? -5.505 -0.981 16.937 1.00 96.62 79 ARG A N 1
ATOM 622 C CA . ARG A 1 79 ? -4.253 -1.715 17.177 1.00 96.62 79 ARG A CA 1
ATOM 623 C C . ARG A 1 79 ? -3.884 -2.666 16.039 1.00 96.62 79 ARG A C 1
ATOM 625 O O . ARG A 1 79 ? -2.719 -2.730 15.661 1.00 96.62 79 ARG A O 1
ATOM 632 N N . ASP A 1 80 ? -4.868 -3.392 15.529 1.00 97.50 80 ASP A N 1
ATOM 633 C CA . ASP A 1 80 ? -4.709 -4.414 14.497 1.00 97.50 80 ASP A CA 1
ATOM 634 C C . ASP A 1 80 ? -5.350 -3.930 13.188 1.00 97.50 80 ASP A C 1
ATOM 636 O O . ASP A 1 80 ? -6.177 -3.020 13.206 1.00 97.50 80 ASP A O 1
ATOM 640 N N . THR A 1 81 ? -4.974 -4.513 12.048 1.00 97.06 81 THR A N 1
ATOM 641 C CA . THR A 1 81 ? -5.421 -4.050 10.722 1.00 97.06 81 THR A CA 1
ATOM 642 C C . THR A 1 81 ? -6.043 -5.183 9.917 1.00 97.06 81 THR A C 1
ATOM 644 O O . THR A 1 81 ? -5.495 -6.284 9.860 1.00 97.06 81 THR A O 1
ATOM 647 N N . HIS A 1 82 ? -7.139 -4.898 9.216 1.00 97.38 82 HIS A N 1
ATOM 648 C CA . HIS A 1 82 ? -7.707 -5.787 8.208 1.00 97.38 82 HIS A CA 1
ATOM 649 C C . HIS A 1 82 ? -7.279 -5.347 6.807 1.00 97.38 82 HIS A C 1
ATOM 651 O O . HIS A 1 82 ? -7.715 -4.322 6.288 1.00 97.38 82 HIS A O 1
ATOM 657 N N . VAL A 1 83 ? -6.445 -6.163 6.162 1.00 94.88 83 VAL A N 1
ATOM 658 C CA . VAL A 1 83 ? -6.177 -6.061 4.723 1.00 94.88 83 VAL A CA 1
ATOM 659 C C . VAL A 1 83 ? -6.865 -7.232 4.045 1.00 94.88 83 VAL A C 1
ATOM 661 O O . VAL A 1 83 ? -6.467 -8.383 4.214 1.00 94.88 83 VAL A O 1
ATOM 664 N N . ARG A 1 84 ? -7.919 -6.944 3.284 1.00 95.88 84 ARG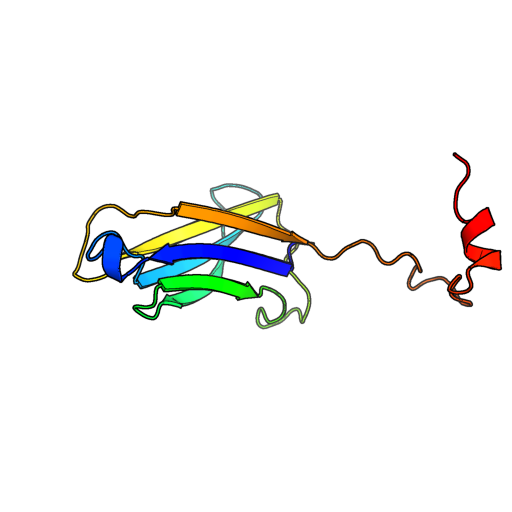 A N 1
ATOM 665 C CA . ARG A 1 84 ? -8.783 -7.985 2.702 1.00 95.88 84 ARG A CA 1
ATOM 666 C C . ARG A 1 84 ? -8.183 -8.589 1.444 1.00 95.88 84 ARG A C 1
ATOM 668 O O . ARG A 1 84 ? -8.385 -9.765 1.159 1.00 95.88 84 ARG A O 1
ATOM 675 N N . GLN A 1 85 ? -7.450 -7.780 0.684 1.00 97.12 85 GLN A N 1
ATOM 676 C CA . GLN A 1 85 ? -6.737 -8.243 -0.496 1.00 97.12 85 GLN A CA 1
ATOM 677 C C . GLN A 1 85 ? -5.536 -7.350 -0.790 1.00 97.12 85 GLN A C 1
ATOM 679 O O . GLN A 1 85 ? -5.600 -6.140 -0.595 1.00 97.12 85 GLN A O 1
ATOM 684 N N . LEU A 1 86 ? -4.472 -7.952 -1.317 1.00 96.44 86 LEU A N 1
ATOM 685 C CA . LEU A 1 86 ? -3.284 -7.274 -1.822 1.00 96.44 86 LEU A CA 1
ATOM 686 C C . LEU A 1 86 ? -2.985 -7.775 -3.238 1.00 96.44 86 LEU A C 1
ATOM 688 O O . LEU A 1 86 ? -3.086 -8.970 -3.520 1.00 96.44 86 LEU A O 1
ATOM 692 N N . LYS A 1 87 ? -2.619 -6.857 -4.126 1.00 96.44 87 LYS A N 1
ATOM 693 C CA . LYS A 1 87 ? -2.183 -7.115 -5.496 1.00 96.44 87 LYS A CA 1
ATOM 694 C C . LYS A 1 87 ? -0.936 -6.292 -5.783 1.00 96.44 87 LYS A C 1
ATOM 696 O O . LYS A 1 87 ? -0.848 -5.124 -5.414 1.00 96.44 87 LYS A O 1
ATOM 701 N N . LEU A 1 88 ? 0.017 -6.916 -6.459 1.00 93.88 88 LEU A N 1
ATOM 702 C CA . LEU A 1 88 ? 1.231 -6.277 -6.945 1.00 93.88 88 LEU A CA 1
ATOM 703 C C . LEU A 1 88 ? 1.215 -6.336 -8.464 1.00 93.88 88 LEU A C 1
ATOM 705 O O . LEU A 1 88 ? 0.967 -7.397 -9.039 1.00 93.88 88 LEU A O 1
ATOM 709 N N . PHE A 1 89 ? 1.488 -5.205 -9.097 1.00 92.88 89 PHE A N 1
ATOM 710 C CA . PHE A 1 89 ? 1.529 -5.088 -10.544 1.00 92.88 89 PHE A CA 1
ATOM 711 C C . PHE A 1 89 ? 2.921 -4.668 -10.986 1.00 92.88 89 PHE A C 1
ATOM 713 O O . PHE A 1 89 ? 3.548 -3.775 -10.408 1.00 92.88 89 PHE A O 1
ATOM 720 N N . SER A 1 90 ? 3.400 -5.324 -12.032 1.00 89.50 90 SER A N 1
ATOM 721 C CA . SER A 1 90 ? 4.642 -4.993 -12.707 1.00 89.50 90 SER A CA 1
ATOM 722 C C . SER A 1 90 ? 4.370 -4.582 -14.144 1.00 89.50 90 SER A C 1
ATOM 724 O O . SER A 1 90 ? 3.409 -5.044 -14.761 1.00 89.50 90 SER A O 1
ATOM 726 N N . ALA A 1 91 ? 5.263 -3.754 -14.688 1.00 82.19 91 ALA A N 1
ATOM 727 C CA . ALA A 1 91 ? 5.281 -3.491 -16.119 1.00 82.19 91 ALA A CA 1
ATOM 728 C C . ALA A 1 91 ? 5.415 -4.823 -16.861 1.00 82.19 91 ALA A C 1
ATOM 730 O O . ALA A 1 91 ? 6.317 -5.616 -16.554 1.00 82.19 91 ALA A O 1
ATOM 731 N N . ARG A 1 92 ? 4.534 -5.058 -17.834 1.00 79.19 92 ARG A N 1
ATOM 732 C CA . ARG A 1 92 ? 4.721 -6.147 -18.787 1.00 79.19 92 ARG A CA 1
ATOM 733 C C . ARG A 1 92 ? 5.980 -5.843 -19.592 1.00 79.19 92 ARG A C 1
ATOM 735 O O . ARG A 1 92 ? 6.192 -4.694 -19.972 1.00 79.19 92 ARG A O 1
ATOM 742 N N . GLU A 1 93 ? 6.805 -6.856 -19.838 1.00 69.81 93 GLU A N 1
ATOM 743 C CA . GLU A 1 93 ? 7.918 -6.694 -20.769 1.00 69.81 93 GLU A CA 1
ATOM 744 C C . GLU A 1 93 ? 7.350 -6.225 -22.114 1.00 69.81 93 GLU A C 1
ATOM 746 O O . GLU A 1 93 ? 6.442 -6.886 -22.644 1.00 69.81 93 GLU A O 1
ATOM 751 N N . PRO A 1 94 ? 7.798 -5.068 -22.632 1.00 65.25 94 PRO A N 1
ATOM 752 C CA . PRO A 1 94 ? 7.372 -4.634 -23.945 1.00 65.25 94 PRO A CA 1
ATOM 753 C C . PRO A 1 94 ? 7.799 -5.703 -24.953 1.00 65.25 94 PRO A C 1
ATOM 755 O O . PRO A 1 94 ? 8.888 -6.266 -24.870 1.00 65.25 94 PRO A O 1
ATOM 758 N N . THR A 1 95 ? 6.912 -6.027 -25.892 1.00 60.50 95 THR A N 1
ATOM 759 C CA . THR A 1 95 ? 7.204 -6.992 -26.965 1.00 60.50 95 THR A CA 1
ATOM 760 C C . THR A 1 95 ? 8.256 -6.479 -27.942 1.00 60.50 95 THR A C 1
ATOM 762 O O . THR A 1 95 ? 8.777 -7.260 -28.725 1.00 60.50 95 THR A O 1
ATOM 765 N N . VAL A 1 96 ? 8.539 -5.181 -27.877 1.00 63.44 96 VAL A N 1
ATOM 766 C CA . VAL A 1 96 ? 9.529 -4.458 -28.661 1.00 63.44 96 VAL A CA 1
ATOM 767 C C . VAL A 1 96 ? 10.644 -4.042 -27.709 1.00 63.44 96 VAL A C 1
ATOM 769 O O . VAL A 1 96 ? 10.382 -3.406 -26.684 1.00 63.44 96 VAL A O 1
ATOM 772 N N . SER A 1 97 ? 11.876 -4.415 -28.030 1.00 62.62 97 SER A N 1
ATOM 773 C CA . SER A 1 97 ? 13.060 -3.942 -27.321 1.00 62.62 97 SER A CA 1
ATOM 774 C C . SER A 1 97 ? 13.312 -2.476 -27.675 1.00 62.62 97 SER A C 1
ATOM 776 O O . SER A 1 97 ? 13.150 -2.084 -28.823 1.00 62.62 97 SER A O 1
ATOM 778 N N . GLU A 1 98 ? 13.787 -1.658 -26.732 1.00 61.03 98 GLU A N 1
ATOM 779 C CA . GLU A 1 98 ? 14.256 -0.292 -27.049 1.00 61.03 98 GLU A CA 1
ATOM 780 C C . GLU A 1 98 ? 15.411 -0.289 -28.072 1.00 61.03 98 GLU A C 1
ATOM 782 O O . GLU A 1 98 ? 15.688 0.736 -28.687 1.00 61.03 98 GLU A O 1
ATOM 787 N N . ASN A 1 99 ? 16.062 -1.441 -28.273 1.00 62.94 99 ASN A N 1
ATOM 788 C CA . ASN A 1 99 ? 17.113 -1.636 -29.270 1.00 62.94 99 ASN A CA 1
ATOM 789 C C . ASN A 1 99 ? 16.584 -2.050 -30.656 1.00 62.94 99 ASN A C 1
ATOM 791 O O . ASN A 1 99 ? 17.388 -2.209 -31.573 1.00 62.94 99 ASN A O 1
ATOM 795 N N . ASP A 1 100 ? 15.275 -2.266 -30.817 1.00 67.62 100 ASP A N 1
ATOM 796 C CA . ASP A 1 100 ? 14.699 -2.619 -32.112 1.00 67.62 100 ASP A CA 1
ATOM 797 C C . ASP A 1 100 ? 14.523 -1.343 -32.946 1.00 67.62 100 ASP A C 1
ATOM 799 O O . ASP A 1 100 ? 13.630 -0.536 -32.690 1.00 67.62 100 ASP A O 1
ATOM 803 N N . GLU A 1 101 ? 15.357 -1.159 -33.975 1.00 66.75 101 GLU A N 1
ATOM 804 C CA . GLU A 1 101 ? 15.228 -0.034 -34.920 1.00 66.75 101 GLU A CA 1
ATOM 805 C C . GLU A 1 101 ? 13.875 -0.040 -35.656 1.00 66.75 101 GLU A C 1
ATOM 807 O O . GLU A 1 101 ? 13.396 1.007 -36.093 1.00 66.75 101 GLU A O 1
ATOM 812 N N . ILE A 1 102 ? 13.246 -1.216 -35.780 1.00 70.25 102 ILE A N 1
ATOM 813 C CA . ILE A 1 102 ? 11.924 -1.397 -36.381 1.00 70.25 102 ILE A CA 1
ATOM 814 C C . ILE A 1 102 ? 11.079 -2.275 -35.449 1.00 70.25 102 ILE A C 1
ATOM 816 O O . ILE A 1 102 ? 11.360 -3.469 -35.308 1.00 70.25 102 ILE A O 1
ATOM 820 N N . PRO A 1 103 ? 10.027 -1.726 -34.823 1.00 66.38 103 PRO A N 1
ATOM 821 C CA . PRO A 1 103 ? 9.200 -2.486 -33.903 1.00 66.38 103 PRO A CA 1
ATOM 822 C C . PRO A 1 103 ? 8.340 -3.515 -34.655 1.00 66.38 103 PRO A C 1
ATOM 824 O O . PRO A 1 103 ? 7.605 -3.177 -35.582 1.00 66.38 103 PRO A O 1
ATOM 827 N N . PHE A 1 104 ? 8.397 -4.783 -34.235 1.00 69.88 104 PHE A N 1
ATOM 828 C CA . PHE A 1 104 ? 7.536 -5.860 -34.747 1.00 69.88 104 PHE A CA 1
ATOM 829 C C . PHE A 1 104 ? 6.106 -5.702 -34.195 1.00 69.88 104 PHE A C 1
ATOM 831 O O . PHE A 1 104 ? 5.709 -6.374 -33.242 1.00 69.88 104 PHE A O 1
ATOM 838 N N . THR A 1 105 ? 5.338 -4.764 -34.753 1.00 75.94 105 THR A N 1
ATOM 839 C CA . THR A 1 105 ? 3.965 -4.456 -34.304 1.00 75.94 105 THR A CA 1
ATOM 840 C C . THR A 1 105 ? 2.883 -5.111 -35.147 1.00 75.94 105 THR A C 1
ATOM 842 O O . THR A 1 105 ? 1.812 -5.405 -34.618 1.00 75.94 105 THR A O 1
ATOM 845 N N . GLU A 1 106 ? 3.137 -5.354 -36.436 1.00 81.88 106 GLU A N 1
ATOM 846 C CA . GLU A 1 106 ? 2.116 -5.925 -37.318 1.00 81.88 106 GLU A CA 1
ATOM 847 C C . GLU A 1 106 ? 1.870 -7.415 -37.028 1.00 81.88 106 GLU A C 1
ATOM 849 O O . GLU A 1 106 ? 2.822 -8.159 -36.754 1.00 81.88 106 GLU A O 1
ATOM 854 N N . PRO A 1 107 ? 0.618 -7.897 -37.156 1.00 80.44 107 PRO A N 1
ATOM 855 C CA . PRO A 1 107 ? 0.273 -9.300 -36.923 1.00 80.44 107 PRO A CA 1
ATOM 856 C C . PRO A 1 107 ? 1.098 -10.295 -37.752 1.00 80.44 107 PRO A C 1
ATOM 858 O O . PRO A 1 107 ? 1.446 -11.366 -37.255 1.00 80.44 107 PRO A O 1
ATOM 861 N N . GLU A 1 108 ? 1.439 -9.938 -38.995 1.00 83.44 108 GLU A N 1
ATOM 862 C CA . GLU A 1 108 ? 2.241 -10.775 -39.901 1.00 83.44 108 GLU A CA 1
ATOM 863 C C . GLU A 1 108 ? 3.662 -11.003 -39.372 1.00 83.44 108 GLU A C 1
ATOM 865 O O . GLU A 1 108 ? 4.188 -12.113 -39.433 1.00 83.44 108 GLU A O 1
ATOM 870 N N . PHE A 1 109 ? 4.262 -9.965 -38.792 1.00 77.88 109 PHE A N 1
ATOM 871 C CA . PHE A 1 109 ? 5.594 -10.014 -38.201 1.00 77.88 109 PHE A CA 1
ATOM 872 C C . PHE A 1 109 ? 5.583 -10.731 -36.842 1.00 77.88 109 PHE A C 1
ATOM 874 O O . PHE A 1 109 ? 6.478 -11.527 -36.546 1.00 77.88 109 PHE A O 1
ATOM 881 N N . LEU A 1 110 ? 4.533 -10.532 -36.036 1.00 79.38 110 LEU A N 1
ATOM 882 C CA . LEU A 1 110 ? 4.372 -11.196 -34.738 1.00 79.38 110 LEU A CA 1
ATOM 883 C C . LEU A 1 110 ? 4.287 -12.726 -34.842 1.00 79.38 110 LEU A C 1
ATOM 885 O O . LEU A 1 110 ? 4.727 -13.408 -33.912 1.00 79.38 110 LEU A O 1
ATOM 889 N N . LEU A 1 111 ? 3.788 -13.269 -35.960 1.00 80.00 111 LEU A N 1
ATOM 890 C CA . LEU A 1 111 ? 3.720 -14.716 -36.205 1.00 80.00 111 LEU A CA 1
ATOM 891 C C . LEU A 1 111 ? 5.094 -15.396 -36.086 1.00 80.00 111 LEU A C 1
ATOM 893 O O . LEU A 1 111 ? 5.186 -16.517 -35.592 1.00 80.00 111 LEU A O 1
ATOM 897 N N . TYR A 1 112 ? 6.157 -14.701 -36.491 1.00 79.19 112 TYR A N 1
ATOM 898 C CA . TYR A 1 112 ? 7.530 -15.214 -36.491 1.00 79.19 112 TYR A CA 1
ATOM 899 C C . TYR A 1 112 ? 8.352 -14.740 -35.286 1.00 79.19 112 TYR A C 1
ATOM 901 O O . TYR A 1 112 ? 9.543 -15.029 -35.199 1.00 79.19 112 TYR A O 1
ATOM 909 N N . SER A 1 113 ? 7.735 -14.025 -34.339 1.00 76.31 113 SER A N 1
ATOM 910 C CA . SER A 1 113 ? 8.447 -13.415 -33.207 1.00 76.31 113 SER A CA 1
ATOM 911 C C . SER A 1 113 ? 8.972 -14.421 -32.177 1.00 76.31 113 SER A C 1
ATOM 913 O O . SER A 1 113 ? 9.832 -14.074 -31.369 1.00 76.31 113 SER A O 1
ATOM 915 N N . ARG A 1 114 ? 8.452 -15.659 -32.151 1.00 70.81 114 ARG A N 1
ATOM 916 C CA . ARG A 1 114 ? 8.849 -16.705 -31.192 1.00 70.81 114 ARG A CA 1
ATOM 917 C C . ARG A 1 114 ? 8.750 -18.086 -31.832 1.00 70.81 114 ARG A C 1
ATOM 919 O O . ARG A 1 114 ? 7.743 -18.404 -32.456 1.00 70.81 114 ARG A O 1
ATOM 926 N N . ILE A 1 115 ? 9.759 -18.924 -31.611 1.00 76.12 115 ILE A N 1
ATOM 927 C CA . ILE A 1 115 ? 9.669 -20.366 -31.873 1.00 76.12 115 ILE A CA 1
ATOM 928 C C . ILE A 1 115 ? 8.987 -20.997 -30.651 1.00 76.12 115 ILE A C 1
ATOM 930 O O . ILE A 1 115 ? 9.357 -20.676 -29.520 1.00 76.12 115 ILE A O 1
ATOM 934 N N . ARG A 1 116 ? 7.968 -21.833 -30.867 1.00 70.19 116 ARG A N 1
ATOM 935 C CA . ARG A 1 116 ? 7.226 -22.527 -29.804 1.00 70.19 116 ARG A CA 1
ATOM 936 C C . ARG A 1 116 ? 7.586 -24.002 -29.753 1.00 70.19 116 ARG A C 1
ATOM 938 O O . ARG A 1 116 ? 7.726 -24.592 -30.845 1.00 70.19 116 ARG A O 1
#

Sequence (116 aa):
MIQQISFYYDYKQDESYTPLRVSVRGGTAFHDLKELVNVEMEPITGWANITLEDIPGSGRPPRVFLLQLAIISNQLGGRDTHVRQLKLFSAREPTVSENDEIPFTEPEFLLYSRIR

Nearest PDB structures (foldseek):
  6tlj-assembly1_L  TM=9.161E-01  e=9.072E-09  Homo sapiens
  6tnt-assembly1_L  TM=8.911E-01  e=4.349E-08  Homo sapiens
  1jhj-assembly1_A  TM=9.577E-01  e=3.179E-07  Homo sapiens
  1gqp-assembly1_B  TM=8.816E-01  e=5.278E-04  Saccharomyces cerevisiae
  8a61-assembly1_A  TM=8.798E-01  e=4.969E-04  Saccharomyces cerevisiae

Solvent-accessible surface area (backbone atoms only — not comparable to full-atom values): 6934 Å² total; per-residue (Å²): 84,49,34,35,43,34,36,31,41,40,28,89,83,40,50,33,22,20,66,26,30,41,35,37,26,36,20,77,47,87,92,60,54,38,82,66,46,77,47,78,50,74,92,50,71,47,75,48,76,49,72,36,42,78,37,90,91,65,78,45,44,57,86,58,78,32,80,44,83,42,76,77,40,27,30,94,73,29,90,58,72,58,75,79,42,80,49,79,40,55,62,73,81,67,94,50,56,96,83,46,94,69,68,71,74,52,72,80,52,48,67,72,71,61,93,130